Protein AF-A0A1X7TUF0-F1 (afdb_monomer_lite)

Radius of gyration: 24.54 Å; chains: 1; bounding box: 71×27×62 Å

Foldseek 3Di:
DDDYDDDDDDDPPPPVPVPPPPVPPWQAALAPPGGDICVVCVVKDKDAQQDQDDPPDDVSNVVSVVSNVVVCVRSPDPDDDPVCSRSHIHILVVDPRSDDDDD

Sequence (103 aa):
TTCSRRGHFLGALRVGYVSVHVTAIIVICAIVGCENQSKRDKEKSFYRLASIISHQGAQTVSLSRRRQEAWLAKIKRKSFLPKQYYNIRVCSDHFINGSPSKL

Structure (mmCIF, N/CA/C/O backbone):
data_AF-A0A1X7TUF0-F1
#
_entry.id   AF-A0A1X7TUF0-F1
#
loop_
_atom_site.group_PDB
_atom_site.id
_atom_site.type_symbol
_atom_site.label_atom_id
_atom_site.label_alt_id
_atom_site.label_comp_id
_atom_site.label_asym_id
_atom_site.label_entity_id
_atom_site.label_seq_id
_atom_site.pdbx_PDB_ins_code
_atom_site.Cartn_x
_atom_site.Cartn_y
_atom_site.Cartn_z
_atom_site.occupancy
_atom_site.B_iso_or_equiv
_atom_site.auth_seq_id
_atom_site.auth_comp_id
_atom_site.auth_asym_id
_atom_site.auth_atom_id
_atom_site.pdbx_PDB_model_num
ATOM 1 N N . THR A 1 1 ? 54.003 -1.697 -45.136 1.00 39.97 1 THR A N 1
ATOM 2 C CA . THR A 1 1 ? 54.422 -0.307 -44.858 1.00 39.97 1 THR A CA 1
ATOM 3 C C . THR A 1 1 ? 53.703 0.111 -43.588 1.00 39.97 1 THR A C 1
ATOM 5 O O . THR A 1 1 ? 52.504 0.316 -43.628 1.00 39.97 1 THR A O 1
ATOM 8 N N . THR A 1 2 ? 54.248 -0.178 -42.400 1.00 43.62 2 THR A N 1
ATOM 9 C CA . THR A 1 2 ? 55.195 0.688 -41.658 1.00 43.62 2 THR A CA 1
ATOM 10 C C . THR A 1 2 ? 54.596 2.092 -41.474 1.00 43.62 2 THR A C 1
ATOM 12 O O . THR A 1 2 ? 54.196 2.704 -42.447 1.00 43.62 2 THR A O 1
ATOM 15 N N . CYS A 1 3 ? 54.558 2.710 -40.302 1.00 45.41 3 CYS A N 1
ATOM 16 C CA . CYS A 1 3 ? 55.436 2.546 -39.158 1.00 45.41 3 CYS A CA 1
ATOM 17 C C . CYS A 1 3 ? 54.938 3.478 -38.043 1.00 45.41 3 CYS A C 1
ATOM 19 O O . CYS A 1 3 ? 54.613 4.613 -38.355 1.00 45.41 3 CYS A O 1
ATOM 21 N N . SER A 1 4 ? 55.097 3.038 -36.787 1.00 47.31 4 SER A N 1
ATOM 22 C CA . SER A 1 4 ? 55.753 3.800 -35.701 1.00 47.31 4 SER A CA 1
ATOM 23 C C . SER A 1 4 ? 55.083 5.080 -35.155 1.00 47.31 4 SER A C 1
ATOM 25 O O . SER A 1 4 ? 54.493 5.854 -35.879 1.00 47.31 4 SER A O 1
ATOM 27 N N . ARG A 1 5 ? 55.219 5.444 -33.875 1.00 50.50 5 ARG A N 1
ATOM 28 C CA . ARG A 1 5 ? 56.093 4.956 -32.796 1.00 50.50 5 ARG A CA 1
ATOM 29 C C . ARG A 1 5 ? 55.658 5.586 -31.467 1.00 50.50 5 ARG A C 1
ATOM 31 O O . ARG A 1 5 ? 55.264 6.740 -31.463 1.00 50.50 5 ARG A O 1
ATOM 38 N N . ARG A 1 6 ? 55.919 4.831 -30.389 1.00 47.91 6 ARG A N 1
ATOM 39 C CA . ARG A 1 6 ? 56.488 5.226 -29.073 1.00 47.91 6 ARG A CA 1
ATOM 40 C C . ARG A 1 6 ? 55.882 6.457 -28.398 1.00 47.91 6 ARG A C 1
ATOM 42 O O . ARG A 1 6 ? 56.067 7.574 -28.843 1.00 47.91 6 ARG A O 1
ATOM 49 N N . GLY A 1 7 ? 55.253 6.270 -27.248 1.00 42.44 7 GLY A N 1
ATOM 50 C CA . GLY A 1 7 ? 55.938 6.149 -25.947 1.00 42.44 7 GLY A CA 1
ATOM 51 C C . GLY A 1 7 ? 55.361 7.270 -25.067 1.00 42.44 7 GLY A C 1
ATOM 52 O O . GLY A 1 7 ? 54.769 8.193 -25.599 1.00 42.44 7 GLY A O 1
ATOM 53 N N . HIS A 1 8 ? 55.411 7.301 -23.747 1.00 40.34 8 HIS A N 1
ATOM 54 C CA . HIS A 1 8 ? 56.180 6.612 -22.732 1.00 40.34 8 HIS A CA 1
ATOM 55 C C . HIS A 1 8 ? 55.469 6.962 -21.404 1.00 40.34 8 HIS A C 1
ATOM 57 O O . HIS A 1 8 ? 54.904 8.044 -21.295 1.00 40.34 8 HIS A O 1
ATOM 63 N N . PHE A 1 9 ? 55.466 6.028 -20.453 1.00 39.47 9 PHE A N 1
ATOM 64 C CA . PHE A 1 9 ? 55.446 6.215 -18.995 1.00 39.47 9 PHE A CA 1
ATOM 65 C C . PHE A 1 9 ? 54.930 7.541 -18.394 1.00 39.47 9 PHE A C 1
ATOM 67 O O . PHE A 1 9 ? 55.517 8.590 -18.615 1.00 39.47 9 PHE A O 1
ATOM 74 N N . LEU A 1 10 ? 53.967 7.441 -17.469 1.00 37.84 10 LEU A N 1
ATOM 75 C CA . LEU A 1 10 ? 54.101 7.750 -16.029 1.00 37.84 10 LEU A CA 1
ATOM 76 C C . LEU A 1 10 ? 52.740 8.129 -15.430 1.00 37.84 10 LEU A C 1
ATOM 78 O O . LEU A 1 10 ? 51.986 8.908 -15.998 1.00 37.84 10 LEU A O 1
ATOM 82 N N . GLY A 1 11 ? 52.476 7.609 -14.230 1.00 39.94 11 GLY A N 1
ATOM 83 C CA . GLY A 1 11 ? 51.439 8.143 -13.351 1.00 39.94 11 GLY A CA 1
ATOM 84 C C . GLY A 1 11 ? 50.248 7.223 -13.130 1.00 39.94 11 GLY A C 1
ATOM 85 O O . GLY A 1 11 ? 49.113 7.591 -13.410 1.00 39.94 11 GLY A O 1
ATOM 86 N N . ALA A 1 12 ? 50.481 6.049 -12.540 1.00 48.88 12 ALA A N 1
ATOM 87 C CA . ALA A 1 12 ? 49.436 5.382 -11.775 1.00 48.88 12 ALA A CA 1
ATOM 88 C C . ALA A 1 12 ? 49.137 6.216 -10.515 1.00 48.88 12 ALA A C 1
ATOM 90 O O . ALA A 1 12 ? 49.584 5.876 -9.421 1.00 48.88 12 ALA A O 1
ATOM 91 N N . LEU A 1 13 ? 48.365 7.299 -10.645 1.00 40.19 13 LEU A N 1
ATOM 92 C CA . LEU A 1 13 ? 47.559 7.740 -9.515 1.00 40.19 13 LEU A CA 1
ATOM 93 C C . LEU A 1 13 ? 46.393 6.763 -9.422 1.00 40.19 13 LEU A C 1
ATOM 95 O O . LEU A 1 13 ? 45.370 6.902 -10.092 1.00 40.19 13 LEU A O 1
ATOM 99 N N . ARG A 1 14 ? 46.561 5.753 -8.565 1.00 44.78 14 ARG A N 1
ATOM 100 C CA . ARG A 1 14 ? 45.429 5.087 -7.926 1.00 44.78 14 ARG A CA 1
ATOM 101 C C . ARG A 1 14 ? 44.721 6.148 -7.091 1.00 44.78 14 ARG A C 1
ATOM 103 O O . ARG A 1 14 ? 44.941 6.249 -5.888 1.00 44.78 14 ARG A O 1
ATOM 110 N N . VAL A 1 15 ? 43.892 6.964 -7.738 1.00 44.06 15 VAL A 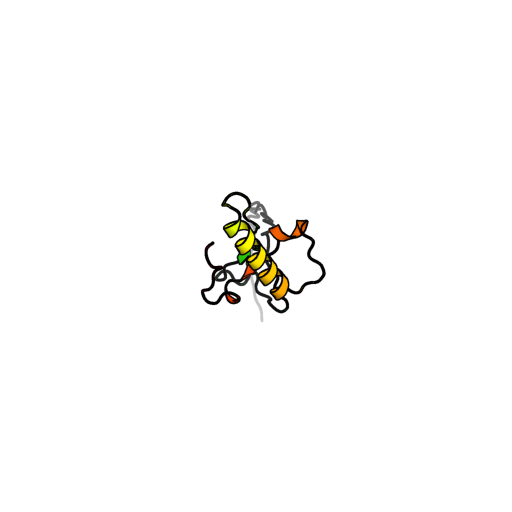N 1
ATOM 111 C CA . VAL A 1 15 ? 42.800 7.627 -7.040 1.00 44.06 15 VAL A CA 1
ATOM 112 C C . VAL A 1 15 ? 42.001 6.468 -6.481 1.00 44.06 15 VAL A C 1
ATOM 114 O O . VAL A 1 15 ? 41.428 5.681 -7.236 1.00 44.06 15 VAL A O 1
ATOM 117 N N . GLY A 1 16 ? 42.089 6.291 -5.164 1.00 49.06 16 GLY A N 1
ATOM 118 C CA . GLY A 1 16 ? 41.232 5.393 -4.420 1.00 49.06 16 GLY A CA 1
ATOM 119 C C . GLY A 1 16 ? 39.806 5.856 -4.646 1.00 49.06 16 GLY A C 1
ATOM 120 O O . GLY A 1 16 ? 39.270 6.645 -3.876 1.00 49.06 16 GLY A O 1
ATOM 121 N N . TYR A 1 17 ? 39.211 5.403 -5.745 1.00 53.56 17 TYR A N 1
ATOM 122 C CA . TYR A 1 17 ? 37.784 5.433 -5.930 1.00 53.56 17 TYR A CA 1
ATOM 123 C C . TYR A 1 17 ? 37.273 4.457 -4.889 1.00 53.56 17 TYR A C 1
ATOM 125 O O . TYR A 1 17 ? 37.320 3.240 -5.073 1.00 53.56 17 TYR A O 1
ATOM 133 N N . VAL A 1 18 ? 36.902 5.001 -3.731 1.00 50.06 18 VAL A N 1
ATOM 134 C CA . VAL A 1 18 ? 36.112 4.282 -2.748 1.00 50.06 18 VAL A CA 1
ATOM 135 C C . VAL A 1 18 ? 34.876 3.887 -3.533 1.00 50.06 18 VAL A C 1
ATOM 137 O O . VAL A 1 18 ? 34.028 4.727 -3.827 1.00 50.06 18 VAL A O 1
ATOM 140 N N . SER A 1 19 ? 34.852 2.641 -4.005 1.00 52.69 19 SER A N 1
ATOM 141 C CA . SER A 1 19 ? 33.696 2.069 -4.665 1.00 52.69 19 SER A CA 1
ATOM 142 C C . SER A 1 19 ? 32.654 2.008 -3.570 1.00 52.69 19 SER A C 1
ATOM 144 O O . SER A 1 19 ? 32.593 1.055 -2.791 1.00 52.69 19 SER A O 1
ATOM 146 N N . VAL A 1 20 ? 31.909 3.103 -3.420 1.00 50.81 20 VAL A N 1
ATOM 147 C CA . VAL A 1 20 ? 30.744 3.149 -2.567 1.00 50.81 20 VAL A CA 1
ATOM 148 C C . VAL A 1 20 ? 29.770 2.246 -3.297 1.00 50.81 20 VAL A C 1
ATOM 150 O O . VAL A 1 20 ? 28.991 2.676 -4.145 1.00 50.81 20 VAL A O 1
ATOM 153 N N . HIS A 1 21 ? 29.857 0.951 -3.011 1.00 56.88 21 HIS A N 1
ATOM 154 C CA . HIS A 1 21 ? 28.778 0.019 -3.244 1.00 56.88 21 HIS A CA 1
ATOM 155 C C . HIS A 1 21 ? 27.658 0.447 -2.294 1.00 56.88 21 HIS A C 1
ATOM 157 O O . HIS A 1 21 ? 27.364 -0.213 -1.304 1.00 56.88 21 HIS A O 1
ATOM 163 N N . VAL A 1 22 ? 27.049 1.604 -2.583 1.00 58.12 22 VAL A N 1
ATOM 164 C CA . VAL A 1 22 ? 25.708 1.925 -2.138 1.00 58.12 22 VAL A CA 1
ATOM 165 C C . VAL A 1 22 ? 24.890 0.826 -2.781 1.00 58.12 22 VAL A C 1
ATOM 167 O O . VAL A 1 22 ? 24.605 0.861 -3.980 1.00 58.12 22 VAL A O 1
ATOM 170 N N . THR A 1 23 ? 24.590 -0.215 -2.015 1.00 60.22 23 THR A N 1
ATOM 171 C CA . THR A 1 23 ? 23.561 -1.185 -2.356 1.00 60.22 23 THR A CA 1
ATOM 172 C C . THR A 1 23 ? 22.252 -0.408 -2.360 1.00 60.22 23 THR A C 1
ATOM 174 O O . THR A 1 23 ? 21.507 -0.364 -1.387 1.00 60.22 23 THR A O 1
ATOM 177 N N . ALA A 1 24 ? 22.028 0.331 -3.449 1.00 62.62 24 ALA A N 1
ATOM 178 C CA . ALA A 1 24 ? 20.851 1.144 -3.647 1.00 62.62 24 ALA A CA 1
ATOM 179 C C . ALA A 1 24 ? 19.658 0.205 -3.507 1.00 62.62 24 ALA A C 1
ATOM 181 O O . ALA A 1 24 ? 19.533 -0.751 -4.273 1.00 62.62 24 ALA A O 1
ATOM 182 N N . ILE A 1 25 ? 18.827 0.441 -2.490 1.00 77.75 25 ILE A N 1
ATOM 183 C CA . ILE A 1 25 ? 17.630 -0.358 -2.246 1.00 77.75 25 ILE A CA 1
ATOM 184 C C . ILE A 1 25 ? 16.731 -0.184 -3.470 1.00 77.75 25 ILE A C 1
ATOM 186 O O . ILE A 1 25 ? 16.116 0.867 -3.668 1.00 77.75 25 ILE A O 1
ATOM 190 N N . ILE A 1 26 ? 16.697 -1.205 -4.325 1.00 86.25 26 ILE A N 1
ATOM 191 C CA . ILE A 1 26 ? 15.847 -1.220 -5.510 1.00 86.25 26 ILE A CA 1
ATOM 192 C C . ILE A 1 26 ? 14.427 -1.476 -5.030 1.00 86.25 26 ILE A C 1
ATOM 194 O O . ILE A 1 26 ? 14.134 -2.496 -4.407 1.00 86.25 26 ILE A O 1
ATOM 198 N N . VAL A 1 27 ? 13.538 -0.535 -5.319 1.00 90.62 27 VAL A N 1
ATOM 199 C CA . VAL A 1 27 ? 12.116 -0.689 -5.046 1.00 90.62 27 VAL A CA 1
ATOM 200 C C . VAL A 1 27 ? 11.457 -1.232 -6.300 1.00 90.62 27 VAL A C 1
ATOM 202 O O . VAL A 1 27 ? 11.559 -0.616 -7.356 1.00 90.62 27 VAL A O 1
ATOM 205 N N . ILE A 1 28 ? 10.772 -2.363 -6.166 1.00 91.12 28 ILE A N 1
ATOM 206 C CA . ILE A 1 28 ? 9.992 -2.993 -7.233 1.00 91.12 28 ILE A CA 1
ATOM 207 C C . ILE A 1 28 ? 8.500 -2.894 -6.926 1.00 91.12 28 ILE A C 1
ATOM 209 O O . ILE A 1 28 ? 8.093 -2.922 -5.759 1.00 91.12 28 ILE A O 1
ATOM 213 N N . CYS A 1 29 ? 7.674 -2.792 -7.966 1.00 92.06 29 CYS A N 1
ATOM 214 C CA . CYS A 1 29 ? 6.228 -2.832 -7.795 1.00 92.06 29 CYS A CA 1
ATOM 215 C C . CYS A 1 29 ? 5.755 -4.230 -7.347 1.00 92.06 29 CYS A C 1
ATOM 217 O O . CYS A 1 29 ? 6.173 -5.272 -7.856 1.00 92.06 29 CYS A O 1
ATOM 219 N N . ALA A 1 30 ? 4.849 -4.261 -6.373 1.00 91.00 30 ALA A N 1
ATOM 220 C CA . ALA A 1 30 ? 4.280 -5.491 -5.838 1.00 91.00 30 ALA A CA 1
ATOM 221 C C . ALA A 1 30 ? 3.114 -6.047 -6.671 1.00 91.00 30 ALA A C 1
ATOM 223 O O . ALA A 1 30 ? 2.679 -7.170 -6.422 1.00 91.00 30 ALA A O 1
ATOM 224 N N . ILE A 1 31 ? 2.601 -5.302 -7.651 1.00 89.81 31 ILE A N 1
ATOM 225 C CA . ILE A 1 31 ? 1.521 -5.782 -8.518 1.00 89.81 31 ILE A CA 1
ATOM 226 C C . ILE A 1 31 ? 2.064 -6.833 -9.491 1.00 89.81 31 ILE A C 1
ATOM 228 O O . ILE A 1 31 ? 3.190 -6.744 -9.981 1.00 89.81 31 ILE A O 1
ATOM 232 N N . VAL A 1 32 ? 1.291 -7.896 -9.711 1.00 87.75 32 VAL A N 1
ATOM 233 C CA . VAL A 1 32 ? 1.655 -8.973 -10.641 1.00 87.75 32 VAL A CA 1
ATOM 234 C C . VAL A 1 32 ? 1.679 -8.419 -12.067 1.00 87.75 32 VAL A C 1
ATOM 236 O O . VAL A 1 32 ? 0.726 -7.771 -12.486 1.00 87.75 32 VAL A O 1
ATOM 239 N N . GLY A 1 33 ? 2.774 -8.664 -12.791 1.00 88.50 33 GLY A N 1
ATOM 240 C CA . GLY A 1 33 ? 2.968 -8.178 -14.163 1.00 88.50 33 GLY A CA 1
ATOM 241 C C . GLY A 1 33 ? 3.479 -6.738 -14.278 1.00 88.50 33 GLY A C 1
ATOM 242 O O . GLY A 1 33 ? 3.618 -6.244 -15.389 1.00 88.50 33 GLY A O 1
ATOM 243 N N . CYS A 1 34 ? 3.771 -6.057 -13.163 1.00 90.88 34 CYS A N 1
ATOM 244 C CA . CYS A 1 34 ? 4.389 -4.733 -13.189 1.00 90.88 34 CYS A CA 1
ATOM 245 C C . CYS A 1 34 ? 5.904 -4.839 -12.964 1.00 90.88 34 CYS A C 1
ATOM 247 O O . CYS A 1 34 ? 6.347 -5.253 -11.893 1.00 90.88 34 CYS A O 1
ATOM 249 N N . GLU A 1 35 ? 6.691 -4.437 -13.963 1.00 89.50 35 GLU A N 1
ATOM 250 C CA . GLU A 1 35 ? 8.165 -4.488 -13.944 1.00 89.50 35 GLU A CA 1
ATOM 251 C C . GLU A 1 35 ? 8.820 -3.145 -13.577 1.00 89.50 35 GLU A C 1
ATOM 253 O O . GLU A 1 35 ? 10.047 -2.996 -13.640 1.00 89.50 35 GLU A O 1
ATOM 258 N N . ASN A 1 36 ? 8.001 -2.168 -13.173 1.00 92.88 36 ASN A N 1
ATOM 259 C CA . ASN A 1 36 ? 8.465 -0.852 -12.757 1.00 92.88 36 ASN A CA 1
ATOM 260 C C . ASN A 1 36 ? 9.392 -0.974 -11.539 1.00 92.88 36 ASN A C 1
ATOM 262 O O . ASN A 1 36 ? 9.029 -1.572 -10.515 1.00 92.88 36 ASN A O 1
ATOM 266 N N . GLN A 1 37 ? 10.562 -0.343 -11.628 1.00 91.69 37 GLN A N 1
ATOM 267 C CA . GLN A 1 37 ? 11.576 -0.330 -10.580 1.00 91.69 37 GLN A CA 1
ATOM 268 C C . GLN A 1 37 ? 12.186 1.061 -10.378 1.00 91.69 37 GLN A C 1
ATOM 270 O O . GLN A 1 37 ? 12.513 1.747 -11.341 1.00 91.69 37 GLN A O 1
ATOM 275 N N . SER A 1 38 ? 12.460 1.452 -9.132 1.00 90.19 38 SER A N 1
ATOM 276 C CA . SER A 1 38 ? 12.979 2.795 -8.810 1.00 90.19 38 SER A CA 1
ATOM 277 C C . SER A 1 38 ? 14.325 3.129 -9.456 1.00 90.19 38 SER A C 1
ATOM 279 O O . SER A 1 38 ? 14.638 4.296 -9.671 1.00 90.19 38 SER A O 1
ATOM 281 N N . LYS A 1 39 ? 15.140 2.115 -9.772 1.00 89.06 39 LYS A N 1
ATOM 282 C CA . LYS A 1 39 ? 16.449 2.310 -10.409 1.00 89.06 39 LYS A CA 1
ATOM 283 C C . LYS A 1 39 ? 16.332 2.724 -11.884 1.00 89.06 39 LYS A C 1
ATOM 285 O O . LYS A 1 39 ? 17.160 3.503 -12.352 1.00 89.06 39 LYS A O 1
ATOM 290 N N . ARG A 1 40 ? 15.341 2.181 -12.602 1.00 90.31 40 ARG A N 1
ATOM 291 C CA . ARG A 1 40 ? 15.102 2.413 -14.040 1.00 90.31 40 ARG A CA 1
ATOM 292 C C . ARG A 1 40 ? 14.081 3.527 -14.243 1.00 90.31 40 ARG A C 1
ATOM 294 O O . ARG A 1 40 ? 14.332 4.449 -15.004 1.00 90.31 40 ARG A O 1
ATOM 301 N N . ASP A 1 41 ? 12.985 3.463 -13.499 1.00 91.31 41 ASP A N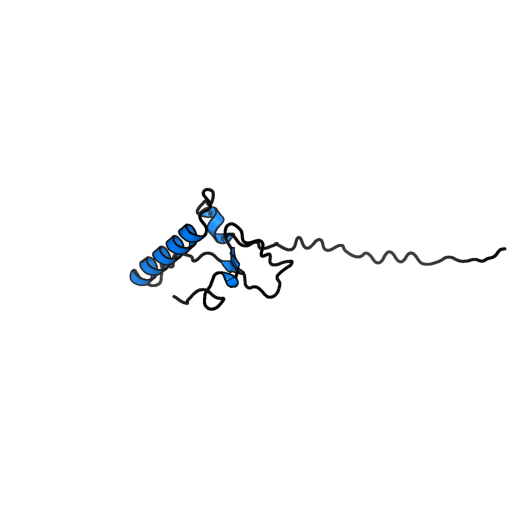 1
ATOM 302 C CA . ASP A 1 41 ? 11.802 4.305 -13.643 1.00 91.31 41 ASP A CA 1
ATOM 303 C C . ASP A 1 41 ? 11.817 5.420 -12.593 1.00 91.31 41 ASP A C 1
ATOM 305 O O . ASP A 1 41 ? 11.038 5.425 -11.638 1.00 91.31 41 ASP A O 1
ATOM 309 N N . LYS A 1 42 ? 12.758 6.357 -12.746 1.00 87.62 42 LYS A N 1
ATOM 310 C CA . LYS A 1 42 ? 12.996 7.436 -11.769 1.00 87.62 42 LYS A CA 1
ATOM 311 C C . LYS A 1 42 ? 11.848 8.444 -11.667 1.00 87.62 42 LYS A C 1
ATOM 313 O O . LYS A 1 42 ? 11.720 9.111 -10.648 1.00 87.62 42 LYS A O 1
ATOM 318 N N . GLU A 1 43 ? 11.026 8.546 -12.705 1.00 91.25 43 GLU A N 1
ATOM 319 C CA . GLU A 1 43 ? 9.871 9.452 -12.765 1.00 91.25 43 GLU A CA 1
ATOM 320 C C . GLU A 1 43 ? 8.664 8.913 -11.985 1.00 91.25 43 GLU A C 1
ATOM 322 O O . GLU A 1 43 ? 7.747 9.660 -11.644 1.00 91.25 43 GLU A O 1
ATOM 327 N N . LYS A 1 44 ? 8.655 7.609 -11.673 1.00 92.06 44 LYS A N 1
ATOM 328 C CA . LYS A 1 44 ? 7.528 6.956 -11.007 1.00 92.06 44 LYS A CA 1
ATOM 329 C C . LYS A 1 44 ? 7.672 7.029 -9.496 1.00 92.06 44 LYS A C 1
ATOM 331 O O . LYS A 1 44 ? 8.718 6.731 -8.920 1.00 92.06 44 LYS A O 1
ATOM 336 N N . SER A 1 45 ? 6.568 7.354 -8.836 1.00 92.88 45 SER A N 1
ATOM 337 C CA . SER A 1 45 ? 6.494 7.342 -7.377 1.00 92.88 45 SER A CA 1
ATOM 338 C C . SER A 1 45 ? 6.094 5.960 -6.873 1.00 92.88 45 SER A C 1
ATOM 340 O O . SER A 1 45 ? 5.208 5.319 -7.434 1.00 92.88 45 SER A O 1
ATOM 342 N N . PHE A 1 46 ? 6.729 5.495 -5.796 1.00 92.69 46 PHE A N 1
ATOM 343 C CA . PHE A 1 46 ? 6.451 4.192 -5.189 1.00 92.69 46 PHE A CA 1
ATOM 344 C C . PHE A 1 46 ? 5.849 4.364 -3.795 1.00 92.69 46 PHE A C 1
ATOM 346 O O . PHE A 1 46 ? 6.543 4.725 -2.840 1.00 92.69 46 PHE A O 1
ATOM 353 N N . TYR A 1 47 ? 4.565 4.049 -3.662 1.00 92.81 47 TYR A N 1
ATOM 354 C CA . TYR A 1 47 ? 3.797 4.216 -2.433 1.00 92.81 47 TYR A CA 1
ATOM 355 C C . TYR A 1 47 ? 3.803 2.948 -1.589 1.00 92.81 47 TYR A C 1
ATOM 357 O O . TYR A 1 47 ? 3.763 1.834 -2.110 1.00 92.81 47 TYR A O 1
ATOM 365 N N . ARG A 1 48 ? 3.851 3.120 -0.267 1.00 91.88 48 ARG A N 1
ATOM 366 C CA . ARG A 1 48 ? 3.740 2.015 0.693 1.00 91.88 48 ARG A CA 1
ATOM 367 C C . ARG A 1 48 ? 2.304 1.512 0.754 1.00 91.88 48 ARG A C 1
ATOM 369 O O . ARG A 1 48 ? 1.370 2.292 0.572 1.00 91.88 48 ARG A O 1
ATOM 376 N N . LEU A 1 49 ? 2.149 0.222 1.049 1.00 90.31 49 LEU A N 1
ATOM 377 C CA . LEU A 1 49 ? 0.846 -0.352 1.371 1.00 90.31 49 LEU A CA 1
ATOM 378 C C . LEU A 1 49 ? 0.175 0.462 2.489 1.00 90.31 49 LEU A C 1
ATOM 380 O O . LEU A 1 49 ? 0.827 0.827 3.469 1.00 90.31 49 LEU A O 1
ATOM 384 N N . ALA A 1 50 ? -1.123 0.733 2.338 1.00 87.50 50 ALA A N 1
ATOM 385 C CA . ALA A 1 50 ? -1.898 1.446 3.346 1.00 87.50 50 ALA A CA 1
ATOM 386 C C . ALA A 1 50 ? -1.825 0.719 4.701 1.00 87.50 50 ALA A C 1
ATOM 388 O O . ALA A 1 50 ? -2.101 -0.481 4.786 1.00 87.50 50 ALA A O 1
ATOM 389 N N . SER A 1 51 ? -1.441 1.439 5.755 1.00 88.44 51 SER A N 1
ATOM 390 C CA . SER A 1 51 ? -1.476 0.952 7.134 1.00 88.44 51 SER A CA 1
ATOM 391 C C . SER A 1 51 ? -2.847 1.200 7.762 1.00 88.44 51 SER A C 1
ATOM 393 O O . SER A 1 51 ? -3.577 2.111 7.369 1.00 88.44 51 SER A O 1
ATOM 395 N N . ILE A 1 52 ? -3.194 0.387 8.760 1.00 89.19 52 ILE A N 1
ATOM 396 C CA . ILE A 1 52 ? -4.401 0.597 9.562 1.00 89.19 52 ILE A CA 1
ATOM 397 C C . ILE A 1 52 ? -4.101 1.695 10.583 1.00 89.19 52 ILE A C 1
ATOM 399 O O . ILE A 1 52 ? -3.155 1.579 11.364 1.00 89.19 52 ILE A O 1
ATOM 403 N N . ILE A 1 53 ? -4.901 2.759 10.573 1.00 88.38 53 ILE A N 1
ATOM 404 C CA . ILE A 1 53 ? -4.749 3.900 11.480 1.00 88.38 53 ILE A CA 1
ATOM 405 C C . ILE A 1 53 ? -5.692 3.687 12.664 1.00 88.38 53 ILE A C 1
ATOM 407 O O . ILE A 1 53 ? -6.898 3.861 12.526 1.00 88.38 53 ILE A O 1
ATOM 411 N N . SER A 1 54 ? -5.152 3.295 13.822 1.00 89.62 54 SER A N 1
ATOM 412 C CA . SER A 1 54 ? -5.935 2.969 15.028 1.00 89.62 54 SER A CA 1
ATOM 413 C C . SER A 1 54 ? -6.292 4.158 15.920 1.00 89.62 54 SER A C 1
ATOM 415 O O . SER A 1 54 ? -7.253 4.079 16.676 1.00 89.62 54 SER A O 1
ATOM 417 N N . HIS A 1 55 ? -5.549 5.262 15.836 1.00 88.69 55 HIS A N 1
ATOM 418 C CA . HIS A 1 55 ? -5.631 6.357 16.810 1.00 88.69 55 HIS A CA 1
ATOM 419 C C . HIS A 1 55 ? -6.601 7.492 16.429 1.00 88.69 55 HIS A C 1
ATOM 421 O O . HIS A 1 55 ? -6.800 8.400 17.223 1.00 88.69 55 HIS A O 1
ATOM 427 N N . GLN A 1 56 ? -7.210 7.463 15.238 1.00 87.62 56 GLN A N 1
ATOM 428 C CA . GLN A 1 56 ? -8.062 8.550 14.714 1.00 87.62 56 GLN A CA 1
ATOM 429 C C . GLN A 1 56 ? -9.570 8.245 14.798 1.00 87.62 56 GLN A C 1
ATOM 431 O O . GLN A 1 56 ? -10.371 8.842 14.085 1.00 87.62 56 GLN A O 1
ATOM 436 N N . GLY A 1 57 ? -9.961 7.293 15.652 1.00 92.62 57 GLY A N 1
ATOM 437 C CA . GLY A 1 57 ? -11.354 6.886 15.855 1.00 92.62 57 GLY A CA 1
ATOM 438 C C . GLY A 1 57 ? -11.803 5.688 15.009 1.00 92.62 57 GLY A C 1
ATOM 439 O O . GLY A 1 57 ? -11.137 5.254 14.067 1.00 92.62 57 GLY A O 1
ATOM 440 N N . ALA A 1 58 ? -12.966 5.131 15.361 1.00 91.12 58 ALA A N 1
ATOM 441 C CA . ALA A 1 58 ? -13.463 3.867 14.806 1.00 91.12 58 ALA A CA 1
ATOM 442 C C . ALA A 1 58 ? -13.777 3.930 13.299 1.00 91.12 58 ALA A C 1
ATOM 444 O O . ALA A 1 58 ? -13.550 2.957 12.574 1.00 91.12 58 ALA A O 1
ATOM 445 N N . GLN A 1 59 ? -14.256 5.075 12.803 1.00 90.44 59 GLN A N 1
ATOM 446 C CA . GLN A 1 59 ? -14.557 5.244 11.378 1.00 90.44 59 GLN A CA 1
ATOM 447 C C . GLN A 1 59 ? -13.282 5.162 10.530 1.00 90.44 59 GLN A C 1
ATOM 449 O O . GLN A 1 59 ? -13.219 4.368 9.589 1.00 90.44 59 GLN A O 1
ATOM 454 N N . THR A 1 60 ? -12.228 5.881 10.918 1.00 90.81 60 THR A N 1
ATOM 455 C CA . THR A 1 60 ? -10.929 5.877 10.229 1.00 90.81 60 THR A CA 1
ATOM 456 C C . THR A 1 60 ? -10.274 4.496 10.244 1.00 90.81 60 THR A C 1
ATOM 458 O O . THR A 1 60 ? -9.705 4.062 9.238 1.00 90.81 60 THR A O 1
ATOM 461 N N . VAL A 1 61 ? -10.425 3.741 11.339 1.00 92.31 61 VAL A N 1
ATOM 462 C CA . VAL A 1 61 ? -9.998 2.332 11.409 1.00 92.31 61 VAL A CA 1
ATOM 463 C C . VAL A 1 61 ? -10.701 1.493 10.348 1.00 92.31 61 VAL A C 1
ATOM 465 O O . VAL A 1 61 ? -10.051 0.759 9.605 1.00 92.31 61 VAL A O 1
ATOM 468 N N . SER A 1 62 ? -12.027 1.611 10.249 1.00 92.38 62 SER A N 1
ATOM 469 C CA . SER A 1 62 ? -12.812 0.823 9.296 1.00 92.38 62 SER A CA 1
ATOM 470 C C . SER A 1 62 ? -12.453 1.146 7.840 1.00 92.38 62 SER A C 1
ATOM 472 O O . SER A 1 62 ? -12.279 0.236 7.029 1.00 92.38 62 SER A O 1
ATOM 474 N N . LEU A 1 63 ? -12.259 2.429 7.516 1.00 92.69 63 LEU A N 1
ATOM 475 C CA . LEU A 1 63 ? -11.903 2.879 6.172 1.00 92.69 63 LEU A CA 1
ATOM 476 C C . LEU A 1 63 ? -10.467 2.489 5.800 1.00 92.69 63 LEU A C 1
ATOM 478 O O . LEU A 1 63 ? -10.233 1.985 4.701 1.00 92.69 63 LEU A O 1
ATOM 482 N N . SER A 1 64 ? -9.507 2.661 6.715 1.00 92.06 64 SER A N 1
ATOM 483 C CA . SER A 1 64 ? -8.112 2.260 6.485 1.00 92.06 64 SER A CA 1
ATOM 484 C C . SER A 1 64 ? -7.968 0.744 6.321 1.00 92.06 64 SER A C 1
ATOM 486 O O . SER A 1 64 ? -7.237 0.300 5.432 1.00 92.06 64 SER A O 1
ATOM 488 N N . ARG A 1 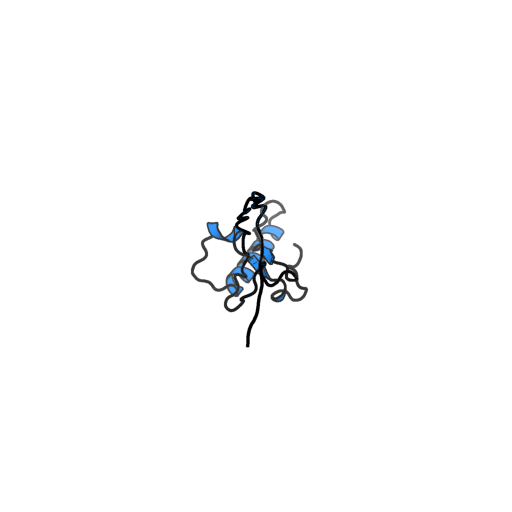65 ? -8.732 -0.056 7.079 1.00 92.06 65 ARG A N 1
ATOM 489 C CA . ARG A 1 65 ? -8.805 -1.514 6.900 1.00 92.06 65 ARG A CA 1
ATOM 490 C C . ARG A 1 65 ? -9.359 -1.893 5.525 1.00 92.06 65 ARG A C 1
A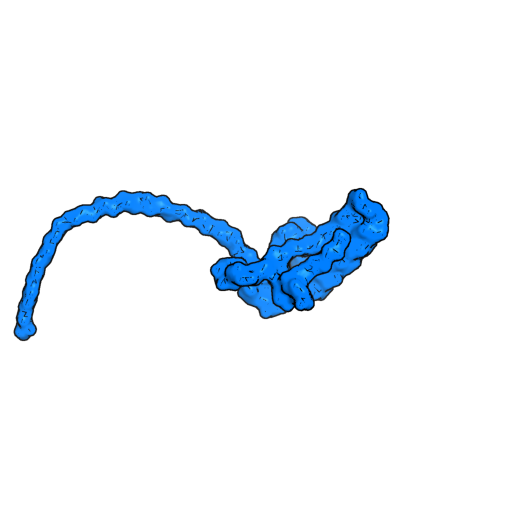TOM 492 O O . ARG A 1 65 ? -8.673 -2.590 4.784 1.00 92.06 65 ARG A O 1
ATOM 499 N N . ARG A 1 66 ? -10.536 -1.378 5.146 1.00 92.38 66 ARG A N 1
ATOM 500 C CA . ARG A 1 66 ? -11.142 -1.638 3.822 1.00 92.38 66 ARG A CA 1
ATOM 501 C C . ARG A 1 66 ? -10.191 -1.277 2.685 1.00 92.38 66 ARG A C 1
ATOM 503 O O . ARG A 1 66 ? -10.078 -1.987 1.690 1.00 92.38 66 ARG A O 1
ATOM 510 N N . ARG A 1 67 ? -9.465 -0.171 2.845 1.00 91.62 67 ARG A N 1
ATOM 511 C CA . ARG A 1 67 ? -8.460 0.267 1.882 1.00 91.62 67 ARG A CA 1
ATOM 512 C C . ARG A 1 67 ? -7.290 -0.709 1.773 1.00 91.62 67 ARG A C 1
ATOM 514 O O . ARG A 1 67 ? -6.881 -1.031 0.659 1.00 91.62 67 ARG A O 1
ATOM 521 N N . GLN A 1 68 ? -6.747 -1.161 2.901 1.00 91.12 68 GLN A N 1
ATOM 522 C CA . GLN A 1 68 ? -5.664 -2.141 2.922 1.00 91.12 68 GLN A CA 1
ATOM 523 C C . GLN A 1 68 ? -6.105 -3.462 2.274 1.00 91.12 68 GLN A C 1
ATOM 525 O O . GLN A 1 68 ? -5.381 -4.002 1.439 1.00 91.12 68 GLN A O 1
ATOM 530 N N . GLU A 1 69 ? -7.310 -3.937 2.584 1.00 90.44 69 GLU A N 1
ATOM 531 C CA . GLU A 1 69 ? -7.904 -5.137 1.983 1.00 90.44 69 GLU A CA 1
ATOM 532 C C . GLU A 1 69 ? -8.048 -5.004 0.462 1.00 90.44 69 GLU A C 1
ATOM 534 O O . GLU A 1 69 ? -7.641 -5.902 -0.276 1.00 90.44 69 GLU A O 1
ATOM 539 N N . ALA A 1 70 ? -8.533 -3.859 -0.030 1.00 90.38 70 ALA A N 1
ATOM 540 C CA . ALA A 1 70 ? -8.643 -3.597 -1.465 1.00 90.38 70 ALA A CA 1
ATOM 541 C C . ALA A 1 70 ? -7.277 -3.631 -2.177 1.00 90.38 70 ALA A C 1
ATOM 543 O O . ALA A 1 70 ? -7.160 -4.164 -3.283 1.00 90.38 70 ALA A O 1
ATOM 544 N N . TRP A 1 71 ? -6.225 -3.103 -1.543 1.00 90.94 71 TRP A N 1
ATOM 545 C CA . TRP A 1 71 ? -4.867 -3.175 -2.088 1.00 90.94 71 TRP A CA 1
ATOM 54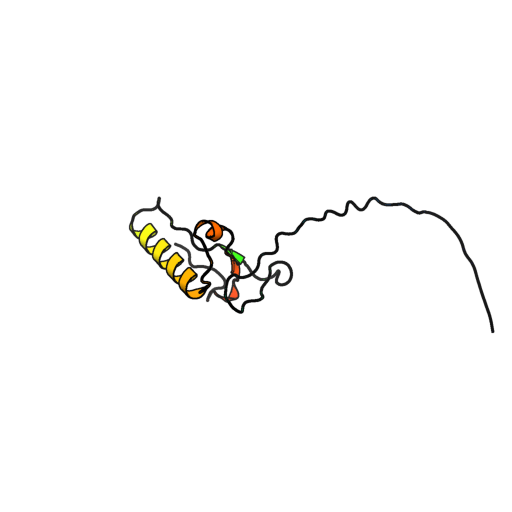6 C C . TRP A 1 71 ? -4.335 -4.605 -2.107 1.00 90.94 71 TRP A C 1
ATOM 548 O O . TRP A 1 71 ? -3.788 -5.039 -3.121 1.00 90.94 71 TRP A O 1
ATOM 558 N N . LEU A 1 72 ? -4.515 -5.355 -1.018 1.00 89.31 72 LEU A N 1
ATOM 559 C CA . LEU A 1 72 ? -4.097 -6.756 -0.934 1.00 89.31 72 LEU A CA 1
ATOM 560 C C . LEU A 1 72 ? -4.809 -7.616 -1.987 1.00 89.31 72 LEU A C 1
ATOM 562 O O . LEU A 1 72 ? -4.162 -8.417 -2.666 1.00 89.31 72 LEU A O 1
ATOM 566 N N . ALA A 1 73 ? -6.109 -7.389 -2.195 1.00 88.31 73 ALA A N 1
ATOM 567 C CA . ALA A 1 73 ? -6.897 -8.061 -3.223 1.00 88.31 73 ALA A CA 1
ATOM 568 C C . ALA A 1 73 ? -6.369 -7.781 -4.640 1.00 88.31 73 ALA A C 1
ATOM 570 O O . ALA A 1 73 ? -6.300 -8.694 -5.462 1.00 88.31 73 ALA A O 1
ATOM 571 N N . LYS A 1 74 ? -5.945 -6.540 -4.921 1.00 87.12 74 LYS A N 1
ATOM 572 C CA . LYS A 1 74 ? -5.337 -6.161 -6.209 1.00 87.12 74 LYS A CA 1
ATOM 573 C C . LYS A 1 74 ? -3.946 -6.751 -6.410 1.00 87.12 74 LYS A C 1
ATOM 575 O O . LYS A 1 74 ? -3.611 -7.159 -7.516 1.00 87.12 74 LYS A O 1
ATOM 580 N N . ILE A 1 75 ? -3.142 -6.805 -5.353 1.00 87.31 75 ILE A N 1
ATOM 581 C CA . ILE A 1 75 ? -1.788 -7.358 -5.400 1.00 87.31 75 ILE A CA 1
ATOM 582 C C . ILE A 1 75 ? -1.821 -8.878 -5.639 1.00 87.31 75 ILE A C 1
ATOM 584 O O . ILE A 1 75 ? -0.942 -9.396 -6.324 1.00 87.31 75 ILE A O 1
ATOM 588 N N . LYS A 1 76 ? -2.832 -9.589 -5.113 1.00 76.75 76 LYS A N 1
ATOM 589 C CA . LYS A 1 76 ? -3.142 -11.012 -5.384 1.00 76.75 76 LYS A CA 1
ATOM 590 C C . LYS A 1 76 ? -1.926 -11.964 -5.342 1.00 76.75 76 LYS A C 1
ATOM 592 O O . LYS A 1 76 ? -1.877 -12.957 -6.066 1.00 76.75 76 LYS A O 1
ATOM 597 N N . ARG A 1 77 ? -0.936 -11.705 -4.479 1.00 76.88 77 ARG A N 1
ATOM 598 C CA . ARG A 1 77 ? 0.188 -12.627 -4.228 1.00 76.88 77 ARG A CA 1
ATOM 599 C C . ARG A 1 77 ? -0.098 -13.441 -2.969 1.00 76.88 77 ARG A C 1
ATOM 601 O O . ARG A 1 77 ? -0.303 -12.877 -1.899 1.00 76.88 77 ARG A O 1
ATOM 608 N N . LYS A 1 78 ? -0.088 -14.772 -3.097 1.00 67.69 78 LYS A N 1
ATOM 609 C CA . LYS A 1 78 ? -0.397 -15.723 -2.010 1.00 67.69 78 LYS A CA 1
ATOM 610 C C . LYS A 1 78 ? 0.606 -15.708 -0.840 1.00 67.69 78 LYS A C 1
ATOM 612 O O . LYS A 1 78 ? 0.330 -16.325 0.178 1.00 67.69 78 LYS A O 1
ATOM 617 N N . SER A 1 79 ? 1.754 -15.039 -0.969 1.00 68.38 79 SER A N 1
ATOM 618 C CA . SER A 1 79 ? 2.910 -15.203 -0.073 1.00 68.38 79 SER A CA 1
ATOM 619 C C . SER A 1 79 ? 3.203 -14.032 0.873 1.00 68.38 79 SER A C 1
ATOM 621 O O . SER A 1 79 ? 4.237 -14.056 1.536 1.00 68.38 79 SER A O 1
ATOM 623 N N . PHE A 1 80 ? 2.346 -13.007 0.965 1.00 77.19 80 PHE A N 1
ATOM 624 C CA . PHE A 1 80 ? 2.631 -11.868 1.845 1.00 77.19 80 PHE A CA 1
ATOM 625 C C . PHE A 1 80 ? 2.159 -12.090 3.278 1.00 77.19 80 PHE A C 1
AT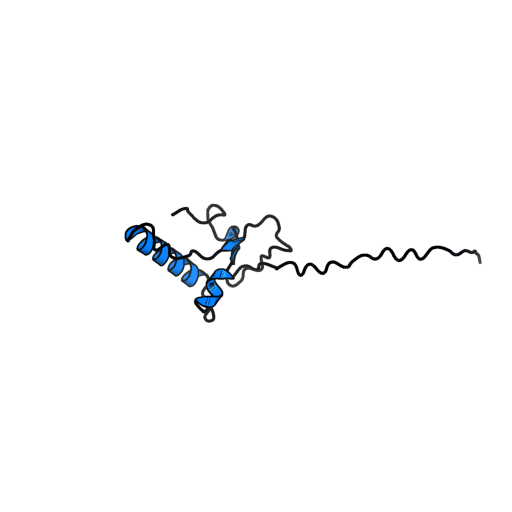OM 627 O O . PHE A 1 80 ? 0.965 -12.073 3.573 1.00 77.19 80 PHE A O 1
ATOM 634 N N . LEU A 1 81 ? 3.124 -12.210 4.185 1.00 79.38 81 LEU A N 1
ATOM 635 C CA . LEU A 1 81 ? 2.883 -12.162 5.622 1.00 79.38 81 LEU A CA 1
ATOM 636 C C . LEU A 1 81 ? 2.669 -10.705 6.072 1.00 79.38 81 LEU A C 1
ATOM 638 O O . LEU A 1 81 ? 3.304 -9.806 5.515 1.00 79.38 81 LEU A O 1
ATOM 642 N N . PRO A 1 82 ? 1.881 -10.444 7.134 1.00 77.94 82 PRO A N 1
ATOM 643 C CA . PRO A 1 82 ? 1.704 -9.094 7.685 1.00 77.94 82 PRO A CA 1
ATOM 644 C C . PRO A 1 82 ? 3.026 -8.396 8.025 1.00 77.94 82 PRO A C 1
ATOM 646 O O . PRO A 1 82 ? 3.180 -7.193 7.829 1.00 77.94 82 PRO A O 1
ATOM 649 N N . LYS A 1 83 ? 4.032 -9.174 8.448 1.00 81.44 83 LYS A N 1
ATOM 650 C CA . LYS A 1 83 ? 5.389 -8.679 8.706 1.00 81.44 83 LYS A CA 1
ATOM 651 C C . LYS A 1 83 ? 6.057 -8.089 7.469 1.00 81.44 83 LYS A C 1
ATOM 653 O O . LYS A 1 83 ? 6.970 -7.311 7.637 1.00 81.44 83 LYS A O 1
ATOM 658 N N . GLN A 1 84 ? 5.648 -8.435 6.252 1.00 81.25 84 GLN A N 1
ATOM 659 C CA . GLN A 1 84 ? 6.264 -7.955 5.010 1.00 81.25 84 GLN A CA 1
ATOM 660 C C . GLN A 1 84 ? 5.565 -6.719 4.436 1.00 81.25 84 GLN A C 1
ATOM 662 O O . GLN A 1 84 ? 6.068 -6.128 3.483 1.00 81.25 84 GLN A O 1
ATOM 667 N N . TYR A 1 85 ? 4.437 -6.289 5.012 1.00 85.94 85 TYR A N 1
ATOM 668 C CA . TYR A 1 85 ? 3.624 -5.190 4.479 1.00 85.94 85 TYR A CA 1
ATOM 669 C C . TYR A 1 85 ? 4.390 -3.867 4.374 1.00 85.94 85 TYR A C 1
ATOM 671 O O . TYR A 1 85 ? 4.152 -3.094 3.449 1.00 85.94 85 TYR A O 1
ATOM 679 N N . TYR A 1 86 ? 5.372 -3.636 5.251 1.00 83.12 86 TYR A N 1
ATOM 680 C CA . TYR A 1 86 ? 6.217 -2.438 5.211 1.00 83.12 86 TYR A CA 1
ATOM 681 C C . TYR A 1 86 ? 7.121 -2.359 3.964 1.00 83.12 86 TYR A C 1
ATOM 683 O O . TYR A 1 86 ? 7.475 -1.260 3.523 1.00 83.12 86 TYR A O 1
ATOM 691 N N . ASN A 1 87 ? 7.469 -3.510 3.378 1.00 86.38 87 ASN A N 1
ATOM 692 C CA . ASN A 1 87 ? 8.296 -3.609 2.173 1.00 86.38 87 ASN A CA 1
ATOM 693 C C . ASN A 1 87 ? 7.481 -3.550 0.882 1.00 86.38 87 ASN A C 1
ATOM 695 O O . ASN A 1 87 ? 8.049 -3.357 -0.190 1.00 86.38 87 ASN A O 1
ATOM 699 N N . ILE A 1 88 ? 6.161 -3.724 0.963 1.00 89.81 88 ILE A N 1
ATOM 700 C CA . ILE A 1 88 ? 5.291 -3.732 -0.208 1.00 89.81 88 ILE A CA 1
ATOM 701 C C . ILE A 1 88 ? 5.173 -2.306 -0.745 1.00 89.81 88 ILE A C 1
ATOM 703 O O . ILE A 1 88 ? 4.759 -1.382 -0.036 1.00 89.81 88 ILE A O 1
ATOM 707 N N . ARG A 1 89 ? 5.541 -2.139 -2.017 1.00 92.06 89 ARG A N 1
ATOM 708 C CA . ARG A 1 89 ? 5.479 -0.867 -2.738 1.00 92.06 89 ARG A CA 1
ATOM 709 C C . ARG A 1 89 ? 4.658 -1.013 -4.011 1.00 92.06 89 ARG A C 1
ATOM 711 O O . ARG A 1 89 ? 4.733 -2.036 -4.684 1.00 92.06 89 ARG A O 1
ATOM 718 N N . VAL A 1 90 ? 3.885 0.012 -4.344 1.00 92.44 90 VAL A N 1
ATOM 719 C CA . VAL A 1 90 ? 3.062 0.081 -5.558 1.00 92.44 90 VAL A CA 1
ATOM 720 C C . VAL A 1 90 ? 3.402 1.366 -6.304 1.00 92.44 90 VAL A C 1
ATOM 722 O O . VAL A 1 90 ? 3.488 2.423 -5.682 1.00 92.44 90 VAL A O 1
ATOM 725 N N . CYS A 1 91 ? 3.634 1.285 -7.614 1.00 93.81 91 CYS A N 1
ATOM 726 C CA . CYS A 1 91 ? 3.956 2.462 -8.421 1.00 93.81 91 CYS A CA 1
ATOM 727 C C . CYS A 1 91 ? 2.724 3.341 -8.708 1.00 93.81 91 CYS A C 1
ATOM 729 O O . CYS A 1 91 ? 1.587 2.868 -8.669 1.00 93.81 91 CYS A O 1
ATOM 731 N N . SER A 1 92 ? 2.976 4.607 -9.039 1.00 94.06 92 SER A N 1
ATOM 732 C CA . SER A 1 92 ? 1.987 5.644 -9.365 1.00 94.06 92 SER A CA 1
ATOM 733 C C . SER A 1 92 ? 0.971 5.234 -10.435 1.00 94.06 92 SER A C 1
ATOM 735 O O . SER A 1 92 ? -0.204 5.551 -10.297 1.00 94.06 92 SER A O 1
ATOM 737 N N . ASP A 1 93 ? 1.385 4.470 -11.447 1.00 92.25 93 ASP A N 1
ATOM 738 C CA . ASP A 1 93 ? 0.551 4.101 -12.607 1.00 92.25 93 ASP A CA 1
ATOM 739 C C . ASP A 1 93 ? -0.707 3.290 -12.251 1.00 92.25 93 ASP A C 1
ATOM 741 O O . ASP A 1 93 ? -1.642 3.195 -13.040 1.00 92.25 93 ASP A O 1
ATOM 745 N N . HIS A 1 94 ? -0.746 2.678 -11.065 1.00 91.00 94 HIS A N 1
ATOM 746 C CA . HIS A 1 94 ? -1.904 1.907 -10.607 1.00 91.00 94 HIS A CA 1
ATOM 747 C C . HIS A 1 94 ? -2.958 2.759 -9.890 1.00 91.00 94 HIS A C 1
ATOM 749 O O . HIS A 1 94 ? -3.989 2.236 -9.460 1.00 91.00 94 HIS A O 1
ATOM 755 N N . PHE A 1 95 ? -2.706 4.060 -9.755 1.00 91.00 95 PHE A N 1
ATOM 756 C CA . PHE A 1 95 ? -3.636 5.028 -9.198 1.00 91.00 95 PHE A CA 1
ATOM 757 C C . PHE A 1 95 ? -4.165 5.928 -10.308 1.00 91.00 95 PHE A C 1
ATOM 759 O O . PHE A 1 95 ? -3.402 6.410 -11.137 1.00 91.00 95 PHE A O 1
ATOM 766 N N . ILE A 1 96 ? -5.463 6.227 -10.262 1.00 89.62 96 ILE A N 1
ATOM 767 C CA . ILE A 1 96 ? -6.128 7.111 -11.234 1.00 89.62 96 ILE A CA 1
ATOM 768 C C . ILE A 1 96 ? -5.449 8.491 -11.267 1.00 89.62 96 ILE A C 1
ATOM 770 O O . ILE A 1 96 ? -5.174 9.022 -12.334 1.00 89.62 96 ILE A O 1
ATOM 774 N N . ASN A 1 97 ? -5.098 9.025 -10.093 1.00 89.56 97 ASN A N 1
ATOM 775 C CA . ASN A 1 97 ? -4.456 10.336 -9.950 1.00 89.56 97 ASN A CA 1
ATOM 776 C C . ASN A 1 97 ? -2.931 10.230 -9.764 1.00 89.56 97 ASN A C 1
ATOM 778 O O . ASN A 1 97 ? -2.313 11.138 -9.211 1.00 89.56 97 ASN A O 1
ATOM 782 N N . GLY A 1 98 ? -2.326 9.079 -10.075 1.00 89.94 98 GLY A N 1
ATOM 783 C CA . GLY A 1 98 ? -0.902 8.833 -9.828 1.00 89.94 98 GLY A CA 1
ATOM 784 C C . GLY A 1 98 ? -0.511 8.690 -8.350 1.00 89.94 98 GLY A C 1
ATOM 785 O O . GLY A 1 98 ? 0.641 8.386 -8.058 1.00 89.94 98 GLY A O 1
ATOM 786 N N . SER A 1 99 ? -1.445 8.874 -7.410 1.00 90.12 99 SER A N 1
ATOM 787 C CA . SER A 1 99 ? -1.207 8.809 -5.967 1.00 90.12 99 SER A CA 1
ATOM 788 C C . SER A 1 99 ? -2.392 8.198 -5.205 1.00 90.12 99 SER A C 1
ATOM 790 O O . SER A 1 99 ? -3.535 8.218 -5.675 1.00 90.12 99 SER A O 1
ATOM 792 N N . PRO A 1 100 ? -2.153 7.630 -4.012 1.00 89.69 100 PRO A N 1
ATOM 793 C CA . PRO A 1 100 ? -3.220 7.125 -3.165 1.00 89.69 100 PRO A CA 1
ATOM 794 C C . PRO A 1 100 ? -4.043 8.283 -2.570 1.00 89.69 100 PRO A C 1
ATOM 796 O O . PRO A 1 100 ? -3.477 9.213 -2.010 1.00 89.69 100 PRO A O 1
ATOM 799 N N . SER A 1 101 ? -5.382 8.180 -2.593 1.00 86.56 101 SER A N 1
ATOM 800 C CA . SER A 1 101 ? -6.303 9.090 -1.870 1.00 86.56 101 SER A CA 1
ATOM 801 C C . SER A 1 101 ? -5.846 9.406 -0.439 1.00 86.56 101 SER A C 1
ATOM 803 O O . SER A 1 101 ? -5.304 8.538 0.247 1.00 86.56 101 SER A O 1
ATOM 805 N N . LYS A 1 102 ? -6.107 10.609 0.062 1.00 83.75 102 LYS A N 1
ATOM 806 C CA . LYS A 1 102 ? -5.903 10.910 1.484 1.00 83.75 102 LYS A CA 1
ATOM 807 C C . LYS A 1 102 ? -7.066 10.334 2.306 1.00 83.75 102 LYS A C 1
ATOM 809 O O . LYS A 1 102 ? -8.170 10.209 1.776 1.00 83.75 102 LYS A O 1
ATOM 814 N N . LEU A 1 103 ? -6.764 9.890 3.526 1.00 75.31 103 LEU A N 1
ATOM 815 C CA . LEU A 1 103 ? -7.721 9.461 4.551 1.00 75.31 103 LEU A CA 1
ATOM 816 C C . LEU A 1 103 ? -7.804 10.557 5.611 1.00 75.31 103 LEU A C 1
ATOM 818 O O . LEU A 1 103 ? -6.745 11.194 5.833 1.00 75.31 103 LEU A O 1
#

Secondary structure (DSSP, 8-state):
---------------------------B--STT---BTTT-TTS-EEEPPPP--SS-HHHHHHHHHHHHHHHHHH--TT--GGGGGG-EEEGGGSTTSS----

Organism: Amphimedon queenslandica (NCBI:txid400682)

InterPro domains:
  IPR006612 THAP-type zinc finger [PF05485] (29-95)
  IPR006612 THAP-type zinc finger [PS50950] (25-103)

pLDDT: mean 78.81, std 18.06, range [37.84, 94.06]